Protein AF-A0A5P5ZK84-F1 (afdb_monomer_lite)

InterPro domains:
  IPR000086 NUDIX hydrolase domain [PF00293] (75-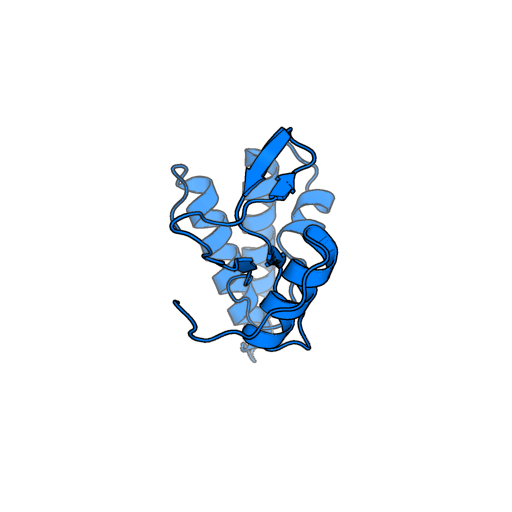124)
  IPR000086 NUDIX hydrolase domain [PS51462] (68-129)
  IPR015797 NUDIX hydrolase-like domain superfamily [SSF55811] (24-128)
  IPR059176 UDP-X diphosphatase-like, N-terminal oligomerisation domain [PF12535] (5-60)

Sequence (129 aa):
MKTNDKLIDWAIELQSLAQAGLTYGKDTFDKERYQKIREISVEMMSEKSGLPINKVKNLFCNEVGYQTPKIATRTAIFKDEKILLVKENNNRWSLPGGWCEVNLSVEENCIKETKEEAGINIKVENILT

Organism: NCBI:txid1600

Secondary structure (DSSP, 8-state):
---S-HHHHHHHHHHHHHHHHHHH---HHHHHHHHHHHHHHHHHHHHHHT--HHHHHHHHS---SS--PPPB-----EETTEE--EE-TTS-EE-S--BPPTTS-HHHHHHHHHHHHH-----------

Radius of gyration: 19.65 Å; chains: 1; bounding box: 43×31×49 Å

Foldseek 3Di:
DDDPDVLLVVLLVLLQVLLQCCAPPDDPVSVVVSVVSNLVSLVSVCVVVVNDSVVSCCVRVVDHHHDDDFDKAFDWDDDPNDTDWFQDPVRDTGGFITTDDPPDDNQRRNQVRCCVGVVDGDHDPDDDD

pLDDT: mean 95.09, std 5.36, range [56.28, 98.56]

Structure (mmCIF, N/CA/C/O backbone):
data_AF-A0A5P5ZK84-F1
#
_entry.id   AF-A0A5P5ZK84-F1
#
loop_
_atom_site.group_PDB
_atom_site.id
_atom_site.type_symbol
_atom_site.label_atom_id
_atom_site.label_alt_id
_atom_site.label_comp_id
_atom_site.label_asym_id
_atom_site.label_entity_id
_atom_site.label_seq_id
_atom_site.pdbx_PDB_ins_code
_atom_site.Cartn_x
_atom_site.Cartn_y
_atom_site.Cartn_z
_atom_site.occupancy
_atom_site.B_iso_or_equiv
_atom_site.auth_seq_id
_atom_site.auth_comp_id
_atom_site.auth_asym_id
_atom_site.auth_atom_id
_atom_site.pdbx_PDB_model_num
ATOM 1 N N . MET A 1 1 ? 6.168 -5.348 6.645 1.00 56.28 1 MET A N 1
ATOM 2 C CA . MET A 1 1 ? 7.545 -4.817 6.554 1.00 56.28 1 MET A CA 1
ATOM 3 C C . MET A 1 1 ? 7.796 -4.063 7.846 1.00 56.28 1 MET A C 1
ATOM 5 O O . MET A 1 1 ? 7.027 -3.158 8.127 1.00 56.28 1 MET A O 1
ATOM 9 N N . LYS A 1 2 ? 8.747 -4.505 8.676 1.00 67.38 2 LYS A N 1
ATOM 10 C CA . LYS A 1 2 ? 9.052 -3.801 9.928 1.00 67.38 2 LYS A CA 1
ATOM 11 C C . LYS A 1 2 ? 9.825 -2.538 9.592 1.00 67.38 2 LYS A C 1
ATOM 13 O O . LYS A 1 2 ? 10.816 -2.600 8.864 1.00 67.38 2 LYS A O 1
ATOM 18 N N . THR A 1 3 ? 9.345 -1.407 10.069 1.00 75.75 3 THR A N 1
ATOM 19 C CA . THR A 1 3 ? 10.141 -0.192 10.105 1.00 75.75 3 THR A CA 1
ATOM 20 C C . THR A 1 3 ? 11.247 -0.387 11.145 1.00 75.75 3 THR A C 1
ATOM 22 O O . THR A 1 3 ? 11.134 -1.202 12.059 1.00 75.75 3 THR A O 1
ATOM 25 N N . ASN A 1 4 ? 12.345 0.363 11.048 1.00 84.69 4 ASN A N 1
ATOM 26 C CA . ASN A 1 4 ? 13.356 0.369 12.115 1.00 84.69 4 ASN A CA 1
ATOM 27 C C . ASN A 1 4 ? 12.863 1.119 13.378 1.00 84.69 4 ASN A C 1
ATOM 29 O O . ASN A 1 4 ? 13.671 1.510 14.217 1.00 84.69 4 ASN A O 1
ATOM 33 N N . ASP A 1 5 ? 11.548 1.325 13.517 1.00 93.31 5 ASP A N 1
ATOM 34 C CA . ASP A 1 5 ? 10.904 2.065 14.591 1.00 93.31 5 ASP A CA 1
ATOM 35 C C . ASP A 1 5 ? 9.720 1.278 15.171 1.00 93.31 5 ASP A C 1
ATOM 37 O O . ASP A 1 5 ? 8.634 1.188 14.599 1.00 93.31 5 ASP A O 1
ATOM 41 N N . LYS A 1 6 ? 9.922 0.716 16.365 1.00 94.31 6 LYS A N 1
ATOM 42 C CA . LYS A 1 6 ? 8.923 -0.147 17.007 1.00 94.31 6 LYS A CA 1
ATOM 43 C C . LYS A 1 6 ? 7.590 0.553 17.284 1.00 94.31 6 LYS A C 1
ATOM 45 O O . LYS A 1 6 ? 6.563 -0.114 17.269 1.00 94.31 6 LYS A O 1
ATOM 50 N N . LEU A 1 7 ? 7.587 1.865 17.542 1.00 93.88 7 LEU A N 1
ATOM 51 C CA . LEU A 1 7 ? 6.342 2.593 17.815 1.00 93.88 7 LEU A CA 1
ATOM 52 C C . LEU A 1 7 ? 5.499 2.726 16.546 1.00 93.88 7 LEU A C 1
ATOM 54 O O . LEU A 1 7 ? 4.279 2.587 16.607 1.00 93.88 7 LEU A O 1
ATOM 58 N N . ILE A 1 8 ? 6.155 2.956 15.405 1.00 94.69 8 ILE A N 1
ATOM 59 C CA . ILE A 1 8 ? 5.501 2.991 14.093 1.00 94.69 8 ILE A CA 1
ATOM 60 C C . ILE A 1 8 ? 4.937 1.610 13.759 1.00 94.69 8 ILE A C 1
ATOM 62 O O . ILE A 1 8 ? 3.774 1.511 13.372 1.00 94.69 8 ILE A O 1
ATOM 66 N N . ASP A 1 9 ? 5.719 0.551 13.972 1.00 94.94 9 ASP A N 1
ATOM 67 C CA . ASP A 1 9 ? 5.273 -0.823 13.724 1.00 94.94 9 ASP A CA 1
ATOM 68 C C . ASP A 1 9 ? 4.026 -1.181 14.540 1.00 94.94 9 ASP A C 1
ATOM 70 O O . ASP A 1 9 ? 3.053 -1.690 13.983 1.00 94.94 9 ASP A O 1
ATOM 74 N N . TRP A 1 10 ? 4.014 -0.862 15.838 1.00 96.69 10 TRP A N 1
ATOM 75 C CA . TRP A 1 10 ? 2.848 -1.103 16.689 1.00 96.69 10 TRP A CA 1
ATOM 76 C C . TRP A 1 10 ? 1.638 -0.270 16.280 1.00 96.69 10 TRP A C 1
ATOM 78 O O . TRP A 1 10 ? 0.526 -0.788 16.282 1.00 96.69 10 TRP A O 1
ATOM 88 N N . ALA A 1 11 ? 1.825 0.998 15.906 1.00 96.75 11 ALA A N 1
ATOM 89 C CA . ALA A 1 11 ? 0.720 1.828 15.436 1.00 96.75 11 ALA A CA 1
ATOM 90 C C . ALA A 1 11 ? 0.086 1.250 14.157 1.00 96.75 11 ALA A C 1
ATOM 92 O O . ALA A 1 11 ? -1.139 1.184 14.064 1.00 96.75 11 ALA A O 1
ATOM 93 N N . ILE A 1 12 ? 0.901 0.780 13.202 1.00 95.19 12 ILE A N 1
ATOM 94 C CA . ILE A 1 12 ? 0.436 0.105 11.975 1.00 95.19 12 ILE A CA 1
ATOM 95 C C . ILE A 1 12 ? -0.333 -1.174 12.311 1.00 95.19 12 ILE A C 1
ATOM 97 O O . ILE A 1 12 ? -1.429 -1.392 11.795 1.00 95.19 12 ILE A O 1
ATOM 101 N N . GLU A 1 13 ? 0.210 -2.010 13.195 1.00 96.19 13 GLU A N 1
ATOM 102 C CA . GLU A 1 13 ? -0.426 -3.268 13.588 1.00 96.19 13 GLU A CA 1
ATOM 103 C C . GLU A 1 13 ? -1.764 -3.037 14.306 1.00 96.19 13 GLU A C 1
ATOM 105 O O . GLU A 1 13 ? -2.776 -3.638 13.939 1.00 96.19 13 GLU A O 1
ATOM 110 N N . LEU A 1 14 ? -1.808 -2.110 15.269 1.00 97.69 14 LEU A N 1
ATOM 111 C CA . LEU A 1 14 ? -3.034 -1.743 15.982 1.00 97.69 14 LEU A CA 1
ATOM 112 C C . LEU A 1 14 ? -4.102 -1.197 15.034 1.00 97.69 14 LEU A C 1
ATOM 114 O O . LEU A 1 14 ? -5.268 -1.579 15.142 1.00 97.69 14 LEU A O 1
ATOM 118 N N . GLN A 1 15 ? -3.713 -0.333 14.094 1.00 97.25 15 GLN A N 1
ATOM 119 C CA . GLN A 1 15 ? -4.640 0.217 13.112 1.00 97.25 15 GLN A CA 1
ATOM 120 C C . GLN A 1 15 ? -5.206 -0.878 12.201 1.00 97.25 15 GLN A C 1
ATOM 122 O O . GLN A 1 15 ? -6.419 -0.910 11.982 1.00 97.25 15 GLN A O 1
ATOM 127 N N . SER A 1 16 ? -4.363 -1.802 11.729 1.00 96.19 16 SER A N 1
ATOM 128 C CA . SER A 1 16 ? -4.778 -2.930 10.889 1.00 96.19 16 SER A CA 1
ATOM 129 C C . SER A 1 16 ? -5.752 -3.867 11.620 1.00 96.19 16 SER A C 1
ATOM 131 O O . SER A 1 16 ? -6.823 -4.183 11.094 1.00 96.19 16 SER A O 1
ATOM 133 N N . LEU A 1 17 ? -5.442 -4.245 12.867 1.00 97.31 17 LEU A N 1
ATOM 134 C CA . LEU A 1 17 ? -6.312 -5.086 13.700 1.00 97.31 17 LEU A CA 1
ATOM 135 C C . LEU A 1 17 ? -7.654 -4.407 13.993 1.00 97.31 17 LEU A C 1
ATOM 137 O O . LEU A 1 17 ? -8.711 -5.029 13.867 1.00 97.31 17 LEU A O 1
ATOM 141 N N . ALA A 1 18 ? -7.627 -3.120 14.342 1.00 97.56 18 ALA A N 1
ATOM 142 C CA . ALA A 1 18 ? -8.835 -2.345 14.586 1.00 97.56 18 ALA A CA 1
ATOM 143 C C . ALA A 1 18 ? -9.708 -2.232 13.329 1.00 97.56 18 ALA A C 1
ATOM 145 O O . ALA A 1 18 ? -10.923 -2.403 13.402 1.00 97.56 18 ALA A O 1
ATOM 146 N N . GLN A 1 19 ? -9.102 -1.997 12.164 1.00 97.75 19 GLN A N 1
ATOM 147 C CA . GLN A 1 19 ? -9.817 -1.914 10.891 1.00 97.75 19 GLN A CA 1
ATOM 148 C C . GLN A 1 19 ? -10.474 -3.254 10.516 1.00 97.75 19 GLN A C 1
ATOM 150 O O . GLN A 1 19 ? -11.625 -3.279 10.067 1.00 97.75 19 GLN A O 1
ATOM 155 N N . ALA A 1 20 ? -9.793 -4.376 10.764 1.00 96.94 20 ALA A N 1
ATOM 156 C CA . ALA A 1 20 ? -10.367 -5.709 10.596 1.00 96.94 20 ALA A CA 1
ATOM 157 C C . ALA A 1 20 ? -11.556 -5.948 11.543 1.00 96.94 20 ALA A C 1
ATOM 159 O O . ALA A 1 20 ? -12.611 -6.414 11.106 1.00 96.94 20 ALA A O 1
ATOM 160 N N . GLY A 1 21 ? -11.414 -5.568 12.816 1.00 97.31 21 GLY A N 1
ATOM 161 C CA . GLY A 1 21 ? -12.477 -5.656 13.817 1.00 97.31 21 GLY A CA 1
ATOM 162 C C . GLY A 1 21 ? -13.704 -4.807 13.468 1.00 97.31 21 GLY A C 1
ATOM 163 O O . GLY A 1 21 ? -14.830 -5.290 13.552 1.00 97.31 21 GLY A O 1
ATOM 164 N N . LEU A 1 22 ? -13.507 -3.577 12.986 1.00 96.50 22 LEU A N 1
ATOM 165 C CA . LEU A 1 22 ? -14.595 -2.710 12.513 1.00 96.50 22 LEU A CA 1
ATOM 166 C C . LEU A 1 22 ? -15.316 -3.275 11.282 1.00 96.50 22 LEU A C 1
ATOM 168 O O . LEU A 1 22 ? -16.511 -3.038 11.109 1.00 96.50 22 LEU A O 1
ATOM 172 N N . THR A 1 23 ? -14.597 -4.019 10.440 1.00 96.62 23 THR A N 1
ATOM 173 C CA . THR A 1 23 ? -15.140 -4.597 9.205 1.00 96.62 23 THR A CA 1
ATOM 174 C C . THR A 1 23 ? -15.953 -5.860 9.467 1.00 96.62 23 THR A C 1
ATOM 176 O O . THR A 1 23 ? -17.054 -6.001 8.940 1.00 96.62 23 THR A O 1
ATOM 179 N N . TYR A 1 24 ? -15.421 -6.786 10.268 1.00 96.06 24 TYR A N 1
ATOM 180 C CA . TYR A 1 24 ? -16.011 -8.118 10.446 1.00 96.06 24 TYR A CA 1
ATOM 181 C C . TYR A 1 24 ? -16.726 -8.315 11.784 1.00 96.06 24 TYR A C 1
ATOM 183 O O . TYR A 1 24 ? -17.559 -9.217 11.907 1.00 96.06 24 TYR A O 1
ATOM 191 N N . GLY A 1 25 ? -16.416 -7.491 12.786 1.00 94.94 25 GLY A N 1
ATOM 192 C CA . GLY A 1 25 ? -17.059 -7.532 14.093 1.00 94.94 25 GLY A CA 1
ATOM 193 C C . GLY A 1 25 ? -18.562 -7.286 13.982 1.00 94.94 25 GLY A C 1
ATOM 194 O O . GLY A 1 25 ? -19.026 -6.464 13.187 1.00 94.94 25 GLY A O 1
ATOM 195 N N . LYS A 1 26 ? -19.343 -8.016 14.781 1.00 94.56 26 LYS A N 1
ATOM 196 C CA . LYS A 1 26 ? -20.814 -7.939 14.768 1.00 94.56 26 LYS A CA 1
ATOM 197 C C . LYS A 1 26 ? -21.383 -7.265 16.012 1.00 94.56 26 LYS A C 1
ATOM 199 O O . LYS A 1 26 ? -22.397 -6.584 15.897 1.00 94.56 26 LYS A O 1
ATOM 204 N N . ASP A 1 27 ? -20.722 -7.427 17.155 1.00 97.88 27 ASP A N 1
ATOM 205 C CA . ASP A 1 27 ? -21.124 -6.826 18.425 1.00 97.88 27 ASP A CA 1
ATOM 206 C C . ASP A 1 27 ? -20.864 -5.309 18.444 1.00 97.88 27 ASP A C 1
ATOM 208 O O . ASP A 1 27 ? -19.845 -4.826 17.943 1.00 97.88 27 ASP A O 1
ATOM 212 N N . THR A 1 28 ? -21.810 -4.542 18.990 1.00 96.69 28 THR A N 1
ATOM 213 C CA . THR A 1 28 ? -21.736 -3.074 19.024 1.00 96.69 28 THR A CA 1
ATOM 214 C C . THR A 1 28 ? -20.683 -2.569 20.002 1.00 96.69 28 THR A C 1
ATOM 216 O O . THR A 1 28 ? -19.993 -1.601 19.691 1.00 96.69 28 THR A O 1
ATOM 219 N N . PHE A 1 29 ? -20.505 -3.238 21.142 1.00 97.69 29 PHE A N 1
ATOM 220 C CA . PHE A 1 29 ? -19.511 -2.851 22.139 1.00 97.69 29 PHE A CA 1
ATOM 221 C C . PHE A 1 29 ? -18.094 -3.164 21.655 1.00 97.69 29 PHE A C 1
ATOM 223 O O . PHE A 1 29 ? -17.176 -2.371 21.863 1.00 97.69 29 PHE A O 1
ATOM 230 N N . ASP A 1 30 ? -17.902 -4.276 20.947 1.00 97.88 30 ASP A N 1
ATOM 231 C CA . ASP A 1 30 ? -16.614 -4.575 20.321 1.00 97.88 30 ASP A CA 1
ATOM 232 C C . ASP A 1 30 ? -16.276 -3.567 19.217 1.00 97.88 30 ASP A C 1
ATOM 234 O O . ASP A 1 30 ? -15.134 -3.115 19.131 1.00 97.88 30 ASP A O 1
ATOM 238 N N . LYS A 1 31 ? -17.259 -3.123 18.420 1.00 97.56 31 LYS A N 1
ATOM 239 C CA . LYS A 1 31 ? -17.046 -2.047 17.434 1.00 97.56 31 LYS A CA 1
ATOM 240 C C . LYS A 1 31 ? -16.582 -0.744 18.076 1.00 97.56 31 LYS A C 1
ATOM 242 O O . LYS A 1 31 ? -15.663 -0.119 17.549 1.00 97.56 31 LYS A O 1
ATOM 247 N N . GLU A 1 32 ? -17.154 -0.353 19.213 1.00 98.25 32 GLU A N 1
ATOM 248 C CA . GLU A 1 32 ? -16.688 0.816 19.972 1.00 98.25 32 GLU A CA 1
ATOM 249 C C . GLU A 1 32 ? -15.233 0.648 20.433 1.00 98.25 32 GLU A C 1
ATOM 251 O O . GLU A 1 32 ? -14.423 1.569 20.302 1.00 98.25 32 GLU A O 1
ATOM 256 N N . ARG A 1 33 ? -14.859 -0.550 20.900 1.00 98.56 33 ARG A N 1
ATOM 257 C CA . ARG A 1 33 ? -13.475 -0.856 21.301 1.00 98.56 33 ARG A CA 1
ATOM 258 C C . ARG A 1 33 ? -12.516 -0.796 20.119 1.00 98.56 33 ARG A C 1
ATOM 260 O O . ARG A 1 33 ? -11.458 -0.181 20.236 1.00 98.56 33 ARG A O 1
ATOM 267 N N . TYR A 1 34 ? -12.876 -1.376 18.975 1.00 98.25 34 TYR A N 1
ATOM 268 C CA . TYR A 1 34 ? -12.056 -1.290 17.766 1.00 98.25 34 TYR A CA 1
ATOM 269 C C . TYR A 1 34 ? -11.911 0.154 17.286 1.00 98.25 34 TYR A C 1
ATOM 271 O O . TYR A 1 34 ? -10.808 0.573 16.940 1.00 98.25 34 TYR A O 1
ATOM 279 N N . GLN A 1 35 ? -12.983 0.948 17.336 1.00 97.56 35 GLN A N 1
ATOM 280 C CA . GLN A 1 35 ? -12.920 2.371 17.012 1.00 97.56 35 GLN A CA 1
ATOM 281 C C . GLN A 1 35 ? -11.947 3.107 17.943 1.00 97.56 35 GLN A C 1
ATOM 283 O O . GLN A 1 35 ? -11.104 3.870 17.467 1.00 97.56 35 GLN A O 1
ATOM 288 N N . LYS A 1 36 ? -11.975 2.808 19.248 1.00 98.31 36 LYS A N 1
ATOM 289 C CA . LYS A 1 36 ? -11.039 3.407 20.202 1.00 98.31 36 LYS A CA 1
ATOM 290 C C . LYS A 1 36 ? -9.586 2.988 19.957 1.00 98.31 36 LYS A C 1
ATOM 292 O O . LYS A 1 36 ? -8.696 3.834 20.016 1.00 98.31 36 LYS A O 1
ATOM 297 N N . ILE A 1 37 ? -9.329 1.715 19.647 1.00 98.31 37 ILE A N 1
ATOM 298 C CA . ILE A 1 37 ? -7.980 1.231 19.296 1.00 98.31 37 ILE A CA 1
ATOM 299 C C . ILE A 1 37 ? -7.466 1.954 18.042 1.00 98.31 37 ILE A C 1
ATOM 301 O O . ILE A 1 37 ? -6.319 2.406 18.012 1.00 98.31 37 ILE A O 1
ATOM 305 N N . ARG A 1 38 ? -8.323 2.126 17.028 1.00 97.38 38 ARG A N 1
ATOM 306 C CA . ARG A 1 38 ? -7.990 2.874 15.810 1.00 97.38 38 ARG A CA 1
ATOM 307 C C . ARG A 1 38 ? -7.620 4.324 16.122 1.00 97.38 38 ARG A C 1
ATOM 309 O O . ARG A 1 38 ? -6.638 4.823 15.586 1.00 97.38 38 ARG A O 1
ATOM 316 N N . GLU A 1 39 ? -8.350 4.997 17.003 1.00 97.69 39 GLU A N 1
ATOM 317 C CA . GLU A 1 39 ? -8.032 6.371 17.420 1.00 97.69 39 GLU A CA 1
ATOM 318 C C . GLU A 1 39 ? -6.680 6.473 18.129 1.00 97.69 39 GLU A C 1
ATOM 320 O O . GLU A 1 39 ? -5.874 7.327 17.767 1.00 97.69 39 GLU A O 1
ATOM 325 N N . ILE A 1 40 ? -6.383 5.550 19.048 1.00 98.19 40 ILE A N 1
ATOM 326 C CA . ILE A 1 40 ? -5.083 5.498 19.737 1.00 98.19 40 ILE A CA 1
ATOM 327 C C . ILE A 1 40 ? -3.942 5.326 18.724 1.00 98.19 40 ILE A C 1
ATOM 329 O O . ILE A 1 40 ? -2.925 6.009 18.814 1.00 98.19 40 ILE A O 1
ATOM 333 N N . SER A 1 41 ? -4.114 4.470 17.713 1.00 97.94 41 SER A N 1
ATOM 334 C CA . SER A 1 41 ? -3.093 4.292 16.669 1.00 97.94 41 SER A CA 1
ATOM 335 C C . SER A 1 41 ? -2.820 5.577 15.867 1.00 97.94 41 SER A C 1
ATOM 337 O O . SER A 1 41 ? -1.680 5.844 15.481 1.00 97.94 41 SER A O 1
ATOM 339 N N . VAL A 1 42 ? -3.848 6.410 15.659 1.00 97.50 42 VAL A N 1
ATOM 340 C CA . VAL A 1 42 ? -3.723 7.717 14.999 1.00 97.50 42 VAL A CA 1
ATOM 341 C C . VAL A 1 42 ? -2.994 8.709 15.901 1.00 97.50 42 VAL A C 1
ATOM 343 O O . VAL A 1 42 ? -2.119 9.420 15.413 1.00 97.50 42 VAL A O 1
ATOM 346 N N . GLU A 1 43 ? -3.310 8.742 17.197 1.00 97.75 43 GLU A N 1
ATOM 347 C CA . GLU A 1 43 ? -2.607 9.572 18.186 1.00 97.75 43 GLU A CA 1
ATOM 348 C C . GLU A 1 43 ? -1.112 9.225 18.224 1.00 97.75 43 GLU A C 1
ATOM 350 O O . GLU A 1 43 ? -0.274 10.110 18.062 1.00 97.75 43 GLU A O 1
ATOM 355 N N . MET A 1 44 ? -0.768 7.932 18.302 1.00 97.44 44 MET A N 1
ATOM 356 C CA . MET A 1 44 ? 0.624 7.460 18.261 1.00 97.44 44 MET A CA 1
ATOM 357 C C . MET A 1 44 ? 1.373 7.970 17.022 1.00 97.44 44 MET A C 1
ATOM 359 O O . MET A 1 44 ? 2.507 8.440 17.118 1.00 97.44 44 MET A O 1
ATOM 363 N N . MET A 1 45 ? 0.738 7.895 15.850 1.00 96.50 45 MET A N 1
ATOM 364 C CA . MET A 1 45 ? 1.340 8.337 14.593 1.00 96.50 45 MET A CA 1
ATOM 365 C C . MET A 1 45 ? 1.417 9.870 14.488 1.00 96.50 45 MET A C 1
ATOM 367 O O . MET A 1 45 ? 2.376 10.405 13.926 1.00 96.50 45 MET A O 1
ATOM 371 N N . SER A 1 46 ? 0.441 10.590 15.045 1.00 97.06 46 SER A N 1
ATOM 372 C CA . SER A 1 46 ? 0.433 12.056 15.139 1.00 97.06 46 SER A CA 1
ATOM 373 C C . SER A 1 46 ? 1.602 12.556 15.977 1.00 97.06 46 SER A C 1
ATOM 375 O O . SER A 1 46 ? 2.389 13.364 15.487 1.00 97.06 46 SER A O 1
ATOM 377 N N . GLU A 1 47 ? 1.772 12.005 17.179 1.00 95.88 47 GLU A N 1
ATOM 378 C CA . GLU A 1 47 ? 2.886 12.329 18.073 1.00 95.88 47 GLU A CA 1
ATOM 379 C C . GLU A 1 47 ? 4.234 12.006 17.423 1.00 95.88 47 GLU A C 1
ATOM 381 O O . GLU A 1 47 ? 5.165 12.809 17.448 1.00 95.88 47 GLU A O 1
ATOM 386 N N . LYS A 1 48 ? 4.338 10.847 16.761 1.00 94.62 48 LYS A N 1
ATOM 387 C CA . LYS A 1 48 ? 5.593 10.417 16.141 1.00 94.62 48 LYS A CA 1
ATOM 388 C C . LYS A 1 48 ? 6.004 11.258 14.930 1.00 94.62 48 LYS A C 1
ATOM 390 O O . LYS A 1 48 ? 7.196 11.471 14.712 1.00 94.62 48 LYS A O 1
ATOM 395 N N . SER A 1 49 ? 5.039 11.682 14.117 1.00 93.75 49 SER A N 1
ATOM 396 C CA . SER A 1 49 ? 5.290 12.413 12.867 1.00 93.75 49 SER A CA 1
ATOM 397 C C . SER A 1 49 ? 5.300 13.935 13.033 1.00 93.75 49 SER A C 1
ATOM 399 O O . SER A 1 49 ? 5.756 14.634 12.129 1.00 93.75 49 SER A O 1
ATOM 401 N N . GLY A 1 50 ? 4.768 14.460 14.143 1.00 94.62 50 GLY A N 1
ATOM 402 C CA . GLY A 1 50 ? 4.540 15.895 14.342 1.00 94.62 50 GLY A CA 1
ATOM 403 C C . GLY A 1 50 ? 3.457 16.481 13.426 1.00 94.62 50 GLY A C 1
ATOM 404 O O . GLY A 1 50 ? 3.298 17.700 13.349 1.00 94.62 50 GLY A O 1
ATOM 405 N N . LEU A 1 51 ? 2.719 15.639 12.695 1.00 96.00 51 LEU A N 1
ATOM 406 C CA . LEU A 1 51 ? 1.623 16.075 11.837 1.00 96.00 51 LEU A CA 1
ATOM 407 C C . LEU A 1 51 ? 0.337 16.256 12.656 1.00 96.00 51 LEU A C 1
ATOM 409 O O . LEU A 1 51 ? 0.123 15.523 13.620 1.00 96.00 51 LEU A O 1
ATOM 413 N N . PRO A 1 52 ? -0.572 17.165 12.252 1.00 97.38 52 PRO A N 1
ATOM 414 C CA . PRO A 1 52 ? -1.868 17.308 12.907 1.00 97.38 52 PRO A CA 1
ATOM 415 C C . PRO A 1 52 ? -2.693 16.017 12.853 1.00 97.38 52 PRO A C 1
ATOM 417 O O . PRO A 1 52 ? -2.786 15.385 11.796 1.00 97.38 52 PRO A O 1
ATOM 420 N N . ILE A 1 53 ? -3.385 15.696 13.949 1.00 96.12 53 ILE A N 1
ATOM 421 C CA . ILE A 1 53 ? -4.150 14.449 14.101 1.00 96.12 53 ILE A CA 1
ATOM 422 C C . ILE A 1 53 ? -5.155 14.211 12.965 1.00 96.12 53 ILE A C 1
ATOM 424 O O . ILE A 1 53 ? -5.252 13.106 12.440 1.00 96.12 53 ILE A O 1
ATOM 428 N N . ASN A 1 54 ? -5.838 15.262 12.498 1.00 95.38 54 ASN A N 1
ATOM 429 C CA . ASN A 1 54 ? -6.792 15.167 11.388 1.00 95.38 54 ASN A CA 1
ATOM 430 C C . ASN A 1 54 ? -6.112 14.780 10.068 1.00 95.38 54 ASN A C 1
ATOM 432 O O . ASN A 1 54 ? -6.669 14.018 9.281 1.00 95.38 54 ASN A O 1
ATOM 436 N N . LYS A 1 55 ? -4.889 15.270 9.830 1.00 95.44 55 LYS A N 1
ATOM 437 C CA . LYS A 1 55 ? -4.113 14.920 8.637 1.00 95.44 55 LYS A CA 1
ATOM 438 C C . LYS A 1 55 ? -3.665 13.463 8.698 1.00 95.44 55 LYS A C 1
ATOM 440 O O . LYS A 1 55 ? -3.793 12.755 7.705 1.00 95.44 55 LYS A O 1
ATOM 445 N N . VAL A 1 56 ? -3.194 13.011 9.860 1.00 95.81 56 VAL A N 1
ATOM 446 C CA . VAL A 1 56 ? -2.821 11.607 10.073 1.00 95.81 56 VAL A CA 1
ATOM 447 C C . VAL A 1 56 ? -4.031 10.702 9.902 1.00 95.81 56 VAL A C 1
ATOM 449 O O . VAL A 1 56 ? -3.962 9.761 9.121 1.00 95.81 56 VAL A O 1
ATOM 452 N N . LYS A 1 57 ? -5.167 11.023 10.530 1.00 94.31 57 LYS A N 1
ATOM 453 C CA . LYS A 1 57 ? -6.418 10.267 10.387 1.00 94.31 57 LYS A CA 1
ATOM 454 C C . LYS A 1 57 ? -6.813 10.100 8.917 1.00 94.31 57 LYS A C 1
ATOM 456 O O . LYS A 1 57 ? -7.089 8.986 8.484 1.00 94.31 57 LYS A O 1
ATOM 461 N N . ASN A 1 58 ? -6.764 11.176 8.135 1.00 93.06 58 ASN A N 1
ATOM 462 C CA . ASN A 1 58 ? -7.141 11.149 6.720 1.00 93.06 58 ASN A CA 1
ATOM 463 C C . ASN A 1 58 ? -6.165 10.381 5.818 1.00 93.06 58 ASN A C 1
ATOM 465 O O . ASN A 1 58 ? -6.550 9.993 4.723 1.00 93.06 58 ASN A O 1
ATOM 469 N N . LEU A 1 59 ? -4.909 10.186 6.224 1.00 92.31 59 LEU A N 1
ATOM 470 C CA . LEU A 1 59 ? -3.921 9.440 5.434 1.00 92.31 59 LEU A CA 1
ATOM 471 C C . LEU A 1 59 ? -3.811 7.979 5.875 1.00 92.31 59 LEU A C 1
ATOM 473 O O . LEU A 1 59 ? -3.674 7.089 5.044 1.00 92.31 59 LEU A O 1
ATOM 477 N N . PHE A 1 60 ? -3.860 7.749 7.182 1.00 91.56 60 PHE A N 1
ATOM 478 C CA . PHE A 1 60 ? -3.576 6.470 7.821 1.00 91.56 60 PHE A CA 1
ATOM 479 C C . PHE A 1 60 ? -4.827 5.609 8.010 1.00 91.5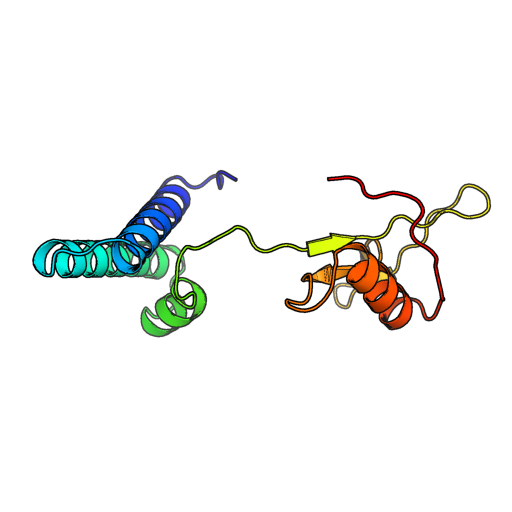6 60 PHE A C 1
ATOM 481 O O . PHE A 1 60 ? -4.752 4.390 8.059 1.00 91.56 60 PHE A O 1
ATOM 488 N N . CYS A 1 61 ? -5.995 6.243 8.107 1.00 91.50 61 CYS A N 1
ATOM 489 C CA . CYS A 1 61 ? -7.278 5.594 8.348 1.00 91.50 61 CYS A CA 1
ATOM 490 C C . CYS A 1 61 ? -8.263 5.850 7.196 1.00 91.50 61 CYS A C 1
ATOM 492 O O . CYS A 1 61 ? -9.458 5.971 7.447 1.00 91.50 61 CYS A O 1
ATOM 494 N N . ASN A 1 62 ? -7.794 5.952 5.951 1.00 89.75 62 ASN A N 1
ATOM 495 C CA . ASN A 1 62 ? -8.654 6.239 4.794 1.00 89.75 62 ASN A CA 1
ATOM 496 C C . ASN A 1 62 ? -9.307 5.013 4.147 1.00 89.75 62 ASN A C 1
ATOM 498 O O . ASN A 1 62 ? -10.181 5.177 3.300 1.00 89.75 62 ASN A O 1
ATOM 502 N N . GLU A 1 63 ? -8.909 3.804 4.530 1.00 85.62 63 GLU A N 1
ATOM 503 C CA . GLU A 1 63 ? -9.485 2.585 3.974 1.00 85.62 63 GLU A CA 1
ATOM 504 C C . 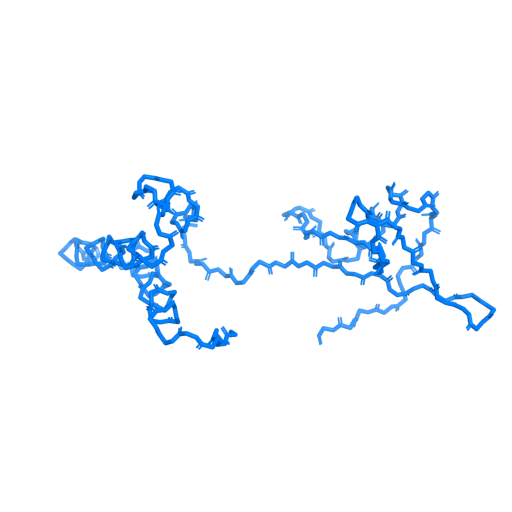GLU A 1 63 ? -10.778 2.185 4.702 1.00 85.62 63 GLU A C 1
ATOM 506 O O . GLU A 1 63 ? -10.946 2.387 5.911 1.00 85.62 63 GLU A O 1
ATOM 511 N N . VAL A 1 64 ? -11.707 1.616 3.933 1.00 86.31 64 VAL A N 1
ATOM 512 C CA . VAL A 1 64 ? -12.944 0.989 4.410 1.00 86.31 64 VAL A CA 1
ATOM 513 C C . VAL A 1 64 ? -12.876 -0.491 4.055 1.00 86.31 64 VAL A C 1
ATOM 515 O O . VAL A 1 64 ? -12.365 -0.851 2.997 1.00 86.31 64 VAL A O 1
ATOM 518 N N . GLY A 1 65 ? -13.401 -1.351 4.926 1.00 91.38 65 GLY A N 1
ATOM 519 C CA . GLY A 1 65 ? -13.241 -2.796 4.789 1.00 91.38 65 GLY A CA 1
ATOM 520 C C . GLY A 1 65 ? -11.907 -3.285 5.352 1.00 91.38 65 GLY A C 1
ATOM 521 O O . GLY A 1 65 ? -11.256 -2.585 6.131 1.00 91.38 65 GLY A O 1
ATOM 522 N N . TYR A 1 66 ? -11.518 -4.507 4.993 1.00 89.75 66 TYR A N 1
ATOM 523 C CA . TYR A 1 66 ? -10.266 -5.097 5.453 1.00 89.75 66 TYR A CA 1
ATOM 524 C C . TYR A 1 66 ? -9.088 -4.509 4.680 1.00 89.75 66 TYR A C 1
ATOM 526 O O . TYR A 1 66 ? -9.060 -4.556 3.454 1.00 89.75 66 TYR A O 1
ATOM 534 N N . GLN A 1 67 ? -8.116 -3.977 5.409 1.00 89.44 67 GLN A N 1
ATOM 535 C CA . GLN A 1 67 ? -6.941 -3.355 4.820 1.00 89.44 67 GLN A CA 1
ATOM 536 C C . GLN A 1 67 ? -5.970 -4.400 4.277 1.00 89.44 67 GLN A C 1
ATOM 538 O O . GLN A 1 67 ? -5.614 -5.360 4.963 1.00 89.44 67 GLN A O 1
ATOM 543 N N . THR A 1 68 ? -5.493 -4.171 3.059 1.00 91.06 68 THR A N 1
ATOM 544 C CA . THR A 1 68 ? -4.495 -5.011 2.393 1.00 91.06 68 THR A CA 1
ATOM 545 C C . THR A 1 68 ? -3.265 -4.183 2.027 1.00 91.06 68 THR A C 1
ATOM 547 O O . THR A 1 68 ? -3.351 -2.957 1.923 1.00 91.06 68 THR A O 1
ATOM 550 N N . PRO A 1 69 ? -2.100 -4.813 1.792 1.00 90.06 69 PRO A N 1
ATOM 551 C CA . PRO A 1 69 ? -0.976 -4.112 1.186 1.00 90.06 69 PRO A CA 1
ATOM 552 C C . PRO A 1 69 ? -1.390 -3.441 -0.129 1.00 90.06 69 PRO A C 1
ATOM 554 O O . PRO A 1 69 ? -2.123 -4.026 -0.929 1.00 90.06 69 PRO A O 1
ATOM 557 N N . LYS A 1 70 ? -0.907 -2.217 -0.362 1.00 92.31 70 LYS A N 1
ATOM 558 C CA . LYS A 1 70 ? -1.047 -1.558 -1.665 1.00 92.31 70 LYS A CA 1
ATOM 559 C C . LYS A 1 70 ? -0.116 -2.229 -2.673 1.00 92.31 70 LYS A C 1
ATOM 561 O O . LYS A 1 70 ? 1.008 -2.587 -2.325 1.00 92.31 70 LYS A O 1
ATOM 566 N N . ILE A 1 71 ? -0.577 -2.371 -3.911 1.00 94.56 71 ILE A N 1
ATOM 567 C CA . ILE A 1 71 ? 0.161 -3.051 -4.980 1.00 94.56 71 ILE A CA 1
ATOM 568 C C . ILE A 1 71 ? 0.769 -2.004 -5.911 1.00 94.56 71 ILE A C 1
ATOM 570 O O . ILE A 1 71 ? 0.091 -1.069 -6.335 1.00 94.56 71 ILE A O 1
ATOM 574 N N . ALA A 1 72 ? 2.044 -2.179 -6.242 1.00 95.50 72 ALA A N 1
ATOM 575 C CA . ALA A 1 72 ? 2.733 -1.430 -7.283 1.00 95.50 72 ALA A CA 1
ATOM 576 C C . ALA A 1 72 ? 3.348 -2.411 -8.284 1.00 95.50 72 ALA A C 1
ATOM 578 O O . ALA A 1 72 ? 3.730 -3.521 -7.914 1.00 95.50 72 ALA A O 1
ATOM 579 N N . THR A 1 73 ? 3.441 -1.995 -9.542 1.00 96.38 73 THR A N 1
ATOM 580 C CA . THR A 1 73 ? 3.996 -2.793 -10.639 1.00 96.38 73 THR A CA 1
ATOM 581 C C . THR A 1 73 ? 5.239 -2.117 -11.206 1.00 96.38 73 THR A C 1
ATOM 583 O O . THR A 1 73 ? 5.394 -0.893 -11.140 1.00 96.38 73 THR A O 1
ATOM 586 N N . ARG A 1 74 ? 6.175 -2.921 -11.713 1.00 97.38 74 ARG A N 1
ATOM 587 C CA . ARG A 1 74 ? 7.394 -2.465 -12.387 1.00 97.38 74 ARG A CA 1
ATOM 588 C C . ARG A 1 74 ? 7.693 -3.405 -13.543 1.00 97.38 74 ARG A C 1
ATOM 590 O O . ARG A 1 74 ? 7.645 -4.620 -13.364 1.00 97.38 74 ARG A O 1
ATOM 597 N N . THR A 1 75 ? 8.040 -2.848 -14.697 1.00 97.88 75 THR A N 1
ATOM 598 C CA . THR A 1 75 ? 8.251 -3.631 -15.917 1.00 97.88 75 THR A CA 1
ATOM 599 C C . THR A 1 75 ? 9.733 -3.688 -16.267 1.00 97.88 75 THR A C 1
ATOM 601 O O . THR A 1 75 ? 10.349 -2.672 -16.581 1.00 97.88 75 THR A O 1
ATOM 604 N N . ALA A 1 76 ? 10.317 -4.885 -16.240 1.00 97.56 76 ALA A N 1
ATOM 605 C CA . ALA A 1 76 ? 11.676 -5.115 -16.721 1.00 97.56 76 ALA A CA 1
ATOM 606 C C . ALA A 1 76 ? 11.649 -5.439 -18.221 1.00 97.56 76 ALA A C 1
ATOM 608 O O . ALA A 1 76 ? 11.106 -6.463 -18.626 1.00 97.56 76 ALA A O 1
ATOM 609 N N . ILE A 1 77 ? 12.221 -4.558 -19.046 1.00 97.38 77 ILE A N 1
ATOM 610 C CA . ILE A 1 77 ? 12.180 -4.662 -20.512 1.00 97.38 77 ILE A CA 1
ATOM 611 C C . ILE A 1 77 ? 13.609 -4.706 -21.031 1.00 97.38 77 ILE A C 1
ATOM 613 O O . ILE A 1 77 ? 14.371 -3.765 -20.797 1.00 97.38 77 ILE A O 1
ATOM 617 N N . PHE A 1 78 ? 13.955 -5.774 -21.751 1.00 96.94 78 PHE A N 1
ATOM 618 C CA . PHE A 1 78 ? 15.306 -6.008 -22.253 1.00 96.94 78 PHE A CA 1
ATOM 619 C C . PHE A 1 78 ? 15.380 -5.926 -23.776 1.00 96.94 78 PHE A C 1
ATOM 621 O O . PHE A 1 78 ? 14.512 -6.435 -24.483 1.00 96.94 78 PHE A O 1
ATOM 628 N N . LYS A 1 79 ? 16.449 -5.307 -24.281 1.00 95.69 79 LYS A N 1
ATOM 629 C CA . LYS A 1 79 ? 16.811 -5.295 -25.701 1.00 95.69 79 LYS A CA 1
ATOM 630 C C . LYS A 1 79 ? 18.322 -5.133 -25.842 1.00 95.69 79 LYS A C 1
ATOM 632 O O . LYS A 1 79 ? 18.890 -4.256 -25.200 1.00 95.69 79 LYS A O 1
ATOM 637 N N . ASP A 1 80 ? 18.959 -5.949 -26.681 1.00 96.94 80 ASP A N 1
ATOM 638 C CA . ASP A 1 80 ? 20.404 -5.885 -26.964 1.00 96.94 80 ASP A CA 1
ATOM 639 C C . ASP A 1 80 ? 21.266 -5.841 -25.680 1.00 96.94 80 ASP A C 1
ATOM 641 O O . ASP A 1 80 ? 22.116 -4.966 -25.520 1.00 96.94 80 ASP A O 1
ATOM 645 N N . GLU A 1 81 ? 20.977 -6.742 -24.729 1.00 96.69 81 GLU A N 1
ATOM 646 C CA . GLU A 1 81 ? 21.624 -6.836 -23.400 1.00 96.69 81 GLU A CA 1
ATOM 647 C C . GLU A 1 81 ? 21.493 -5.584 -22.509 1.00 96.69 81 GLU A C 1
ATOM 649 O O . GLU A 1 81 ? 22.200 -5.426 -21.514 1.00 96.69 81 GLU A O 1
ATOM 654 N N . LYS A 1 82 ? 20.558 -4.687 -22.829 1.00 97.62 82 LYS A N 1
ATOM 655 C CA . LYS A 1 82 ? 20.258 -3.480 -22.050 1.00 97.62 82 LYS A CA 1
ATOM 656 C C . LYS A 1 82 ? 18.853 -3.547 -21.479 1.00 97.62 82 LYS A C 1
ATOM 658 O O . LYS A 1 82 ? 17.973 -4.172 -22.065 1.00 97.62 82 LYS A O 1
ATOM 663 N N . ILE A 1 83 ? 18.646 -2.858 -20.359 1.00 97.81 83 ILE A N 1
ATOM 664 C CA . ILE A 1 83 ? 17.339 -2.701 -19.716 1.00 97.81 83 ILE A CA 1
ATOM 665 C C . ILE A 1 83 ? 16.816 -1.275 -19.897 1.00 97.81 83 ILE A C 1
ATOM 667 O O . ILE A 1 83 ? 17.585 -0.313 -19.831 1.00 97.81 83 ILE A O 1
ATOM 671 N N . LEU A 1 84 ? 15.512 -1.136 -20.132 1.00 97.88 84 LEU A N 1
ATOM 672 C CA . LEU A 1 84 ? 14.857 0.167 -20.192 1.00 97.88 84 LEU A CA 1
ATOM 673 C C . LEU A 1 84 ? 14.702 0.759 -18.788 1.00 97.88 84 LEU A C 1
ATOM 675 O O . LEU A 1 84 ? 14.195 0.103 -17.880 1.00 97.88 84 LEU A O 1
ATOM 679 N N . LEU A 1 85 ? 15.085 2.025 -18.647 1.00 98.31 85 LEU A N 1
ATOM 680 C CA . LEU A 1 85 ? 14.836 2.834 -17.461 1.00 98.31 85 LEU A CA 1
ATOM 681 C C . LEU A 1 85 ? 14.169 4.145 -17.872 1.00 98.31 85 LEU A C 1
ATOM 683 O O . LEU A 1 85 ? 14.446 4.675 -18.951 1.00 98.31 85 LEU A O 1
ATOM 687 N N . VAL A 1 86 ? 13.344 4.688 -16.986 1.00 97.56 86 VAL A N 1
ATOM 688 C CA . VAL A 1 86 ? 12.746 6.022 -17.106 1.00 97.56 86 VAL A CA 1
ATOM 689 C C . VAL A 1 86 ? 13.347 6.944 -16.052 1.00 97.56 86 VAL A C 1
ATOM 691 O O . VAL A 1 86 ? 13.794 6.489 -14.996 1.00 97.56 86 VAL A O 1
ATOM 694 N N . LYS A 1 87 ? 13.432 8.240 -16.365 1.00 97.06 87 LYS A N 1
ATOM 695 C CA . LYS A 1 87 ? 13.975 9.246 -15.450 1.00 97.06 87 LYS A CA 1
ATOM 696 C C . LYS A 1 87 ? 12.831 9.970 -14.751 1.00 97.06 87 LYS A C 1
ATOM 698 O O . LYS A 1 87 ? 12.057 10.675 -15.387 1.00 97.06 87 LYS A O 1
ATOM 703 N N . GLU A 1 88 ? 12.781 9.818 -13.440 1.00 94.06 88 GLU A N 1
ATOM 704 C CA . GLU A 1 88 ? 11.750 10.368 -12.564 1.00 94.06 88 GLU A CA 1
ATOM 705 C C . GLU A 1 88 ? 11.966 11.867 -12.298 1.00 94.06 88 GLU A C 1
ATOM 707 O O . GLU A 1 88 ? 13.078 12.396 -12.424 1.00 94.06 88 GLU A O 1
ATOM 712 N N . ASN A 1 89 ? 10.931 12.546 -11.793 1.00 92.19 89 ASN A N 1
ATOM 713 C CA . ASN A 1 89 ? 10.990 13.968 -11.407 1.00 92.19 89 ASN A CA 1
ATOM 714 C C . ASN A 1 89 ? 12.072 14.282 -10.355 1.00 92.19 89 ASN A C 1
ATOM 716 O O . ASN A 1 89 ? 12.540 15.414 -10.248 1.00 92.19 89 ASN A O 1
ATOM 720 N N . ASN A 1 90 ? 12.504 13.282 -9.582 1.00 93.31 90 ASN A N 1
ATOM 721 C CA . ASN A 1 90 ? 13.594 13.406 -8.610 1.00 93.31 90 ASN A CA 1
ATOM 722 C C . ASN A 1 90 ? 14.999 13.223 -9.231 1.00 93.31 90 ASN A C 1
ATOM 724 O O . ASN A 1 90 ? 15.979 13.086 -8.497 1.00 93.31 90 ASN A O 1
ATOM 728 N N . ASN A 1 91 ? 15.103 13.209 -10.564 1.00 94.94 91 ASN A N 1
ATOM 729 C CA . ASN A 1 91 ? 16.320 12.981 -11.345 1.00 94.94 91 ASN A CA 1
ATOM 730 C C . ASN A 1 91 ? 16.987 11.604 -11.172 1.00 94.94 91 ASN A C 1
ATOM 732 O O . ASN A 1 91 ? 18.134 11.434 -11.592 1.00 94.94 91 ASN A O 1
ATOM 736 N N . ARG A 1 92 ? 16.295 10.617 -10.594 1.00 97.50 92 ARG A N 1
ATOM 737 C CA . ARG A 1 92 ? 16.765 9.226 -10.502 1.00 97.50 92 ARG A CA 1
ATOM 738 C C . ARG A 1 92 ? 16.146 8.367 -11.601 1.00 97.50 92 ARG A C 1
ATOM 740 O O . ARG A 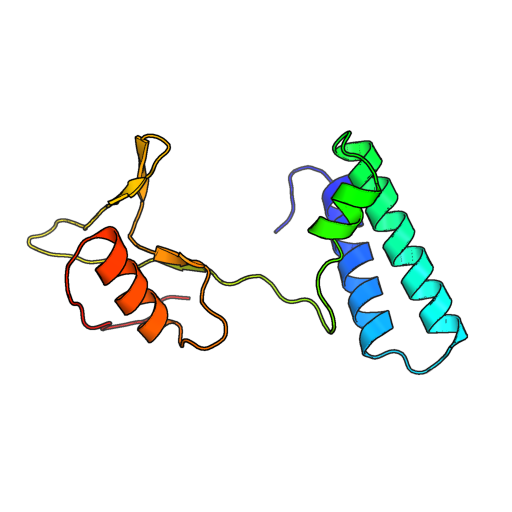1 92 ? 15.197 8.782 -12.257 1.00 97.50 92 ARG A O 1
ATOM 747 N N . TRP A 1 93 ? 16.712 7.180 -11.791 1.00 97.75 93 TRP A N 1
ATOM 748 C CA . TRP A 1 93 ? 16.244 6.207 -12.771 1.00 97.75 93 TRP A CA 1
ATOM 749 C C . TRP A 1 93 ? 15.523 5.049 -12.086 1.00 97.75 93 TRP A C 1
ATOM 751 O O . TRP A 1 93 ? 15.962 4.580 -11.033 1.00 97.75 93 TRP A O 1
ATOM 761 N N . SER A 1 94 ? 14.443 4.587 -12.700 1.00 97.44 94 SER A N 1
ATOM 762 C CA . SER A 1 94 ? 13.614 3.469 -12.247 1.00 97.44 94 SER A CA 1
ATOM 763 C C . SER A 1 94 ? 13.197 2.613 -13.447 1.00 97.44 94 SER A C 1
ATOM 765 O O . SER A 1 94 ? 13.308 3.032 -14.601 1.00 97.44 94 SER A O 1
ATOM 767 N N . LEU A 1 95 ? 12.742 1.387 -13.179 1.00 97.69 95 LEU A N 1
ATOM 768 C CA . LEU A 1 95 ? 11.955 0.645 -14.164 1.00 97.69 95 LEU A CA 1
ATOM 769 C C . LEU A 1 95 ? 10.616 1.364 -14.372 1.00 97.69 95 LEU A C 1
ATOM 771 O O . LEU A 1 95 ? 10.072 1.846 -13.372 1.00 97.69 95 LEU A O 1
ATOM 775 N N . PRO A 1 96 ? 10.063 1.365 -15.599 1.00 97.62 96 PRO A N 1
ATOM 776 C CA . PRO A 1 96 ? 8.728 1.891 -15.835 1.00 97.62 96 PRO A CA 1
ATOM 777 C C . PRO A 1 96 ? 7.692 1.241 -14.918 1.00 97.62 96 PRO A C 1
ATOM 779 O O . PRO A 1 96 ? 7.738 0.021 -14.701 1.00 97.62 96 PRO A O 1
ATOM 782 N N . GLY A 1 97 ? 6.756 2.026 -14.392 1.00 96.81 97 GLY A N 1
ATOM 783 C CA . GLY A 1 97 ? 5.648 1.503 -13.599 1.00 96.81 97 GLY A CA 1
ATOM 784 C C . GLY A 1 97 ? 5.114 2.446 -12.528 1.00 96.81 97 GLY A C 1
ATOM 785 O O . GLY A 1 97 ? 5.771 3.379 -12.070 1.00 96.81 97 GLY A O 1
ATOM 786 N N . GLY A 1 98 ? 4.004 2.036 -11.919 1.00 95.94 98 GLY A N 1
ATOM 787 C CA . GLY A 1 98 ? 3.307 2.821 -10.906 1.00 95.94 98 GLY A CA 1
ATOM 788 C C . GLY A 1 98 ? 2.535 1.972 -9.904 1.00 95.94 98 GLY A C 1
ATOM 789 O O . GLY A 1 98 ? 2.766 0.769 -9.749 1.00 95.94 98 GLY A O 1
ATOM 790 N N . TRP A 1 99 ? 1.609 2.621 -9.203 1.00 97.06 99 TRP A N 1
ATOM 791 C CA . TRP A 1 99 ? 0.571 1.924 -8.445 1.00 97.06 99 TRP A CA 1
ATOM 792 C C . TRP A 1 99 ? -0.273 1.070 -9.395 1.00 97.06 99 TRP A C 1
ATOM 794 O O . TRP A 1 99 ? -0.501 1.460 -10.535 1.00 97.06 99 TRP A O 1
ATOM 804 N N . CYS A 1 100 ? -0.727 -0.095 -8.934 1.00 96.81 100 CYS A N 1
ATOM 805 C CA . CYS A 1 100 ? -1.665 -0.899 -9.710 1.00 96.81 100 CYS A CA 1
ATOM 806 C C . CYS A 1 100 ? -3.060 -0.279 -9.613 1.00 96.81 100 CYS A C 1
ATOM 808 O O . CYS A 1 100 ? -3.595 -0.136 -8.509 1.00 96.81 100 CYS A O 1
ATOM 810 N N . GLU A 1 101 ? -3.642 0.091 -10.749 1.00 96.06 101 GLU A N 1
ATOM 811 C CA . GLU A 1 101 ? -5.009 0.594 -10.805 1.00 96.06 101 GLU A CA 1
ATOM 812 C C . GLU A 1 101 ? -6.009 -0.495 -10.402 1.00 96.06 101 GLU A C 1
ATOM 814 O O . GLU A 1 101 ? -5.829 -1.679 -10.682 1.00 96.06 101 GLU A O 1
ATOM 819 N N . VAL A 1 102 ? -7.085 -0.085 -9.725 1.00 93.88 102 VAL A N 1
ATOM 820 C CA . VAL A 1 102 ? -8.062 -0.996 -9.098 1.00 93.88 102 VAL A CA 1
ATOM 821 C C . VAL A 1 102 ? -8.761 -1.905 -10.115 1.00 93.88 102 VAL A C 1
ATOM 823 O O . VAL A 1 102 ? -9.163 -3.016 -9.783 1.00 93.88 102 VAL A O 1
ATOM 826 N N . ASN A 1 103 ? -8.934 -1.426 -11.342 1.00 96.00 103 ASN A N 1
ATOM 827 C CA . ASN A 1 103 ? -9.669 -2.089 -12.416 1.00 96.00 103 ASN A CA 1
ATOM 828 C C . ASN A 1 103 ? -8.758 -2.692 -13.492 1.00 96.00 103 ASN A C 1
ATOM 830 O O . ASN A 1 103 ? -9.270 -3.074 -14.542 1.00 96.00 103 ASN A O 1
ATOM 834 N N . LEU A 1 104 ? -7.447 -2.759 -13.248 1.00 97.25 104 LEU A N 1
ATOM 835 C CA . LEU A 1 104 ? -6.485 -3.362 -14.163 1.00 97.25 104 LEU A CA 1
ATOM 836 C C . LEU A 1 104 ? -5.852 -4.596 -13.527 1.00 97.25 104 LEU A C 1
ATOM 838 O O . LEU A 1 104 ? -5.518 -4.619 -12.340 1.00 97.25 104 LEU A O 1
ATOM 842 N N . SER A 1 105 ? -5.647 -5.628 -14.338 1.00 96.44 105 SER A N 1
ATOM 843 C CA . SER A 1 105 ? -4.723 -6.700 -13.986 1.00 96.44 105 SER A CA 1
ATOM 844 C C . SER A 1 105 ? -3.288 -6.167 -13.891 1.00 96.44 105 SER A C 1
ATOM 846 O O . SER A 1 105 ? -2.945 -5.119 -14.443 1.00 96.44 105 SER A O 1
ATOM 848 N N . VAL A 1 106 ? -2.414 -6.927 -13.225 1.00 96.19 106 VAL A N 1
ATOM 849 C CA . VAL A 1 106 ? -0.975 -6.614 -13.143 1.00 96.19 106 VAL A CA 1
ATOM 850 C C . VAL A 1 106 ? -0.365 -6.434 -14.538 1.00 96.19 106 VAL A C 1
ATOM 852 O O . VAL A 1 106 ? 0.409 -5.505 -14.750 1.00 96.19 106 VAL A O 1
ATOM 855 N N . GLU A 1 107 ? -0.739 -7.287 -15.494 1.00 97.06 107 GLU A N 1
ATOM 856 C CA . GLU A 1 107 ? -0.267 -7.204 -16.879 1.00 97.06 107 GLU A CA 1
ATOM 857 C C . GLU A 1 107 ? -0.742 -5.921 -17.573 1.00 97.06 107 GLU A C 1
ATOM 859 O O . GLU A 1 107 ? 0.079 -5.184 -18.123 1.00 97.06 107 GLU A O 1
ATOM 864 N N . GLU A 1 108 ? -2.043 -5.621 -17.518 1.00 97.88 108 GLU A N 1
ATOM 865 C CA . GLU A 1 108 ? -2.609 -4.416 -18.139 1.00 97.88 108 GLU A CA 1
ATOM 866 C C . GLU A 1 108 ? -1.985 -3.143 -17.563 1.00 97.88 108 GLU A C 1
ATOM 868 O O . GLU A 1 108 ? -1.659 -2.220 -18.313 1.00 97.88 108 GLU A O 1
ATOM 873 N N . ASN A 1 109 ? -1.749 -3.113 -16.249 1.00 98.06 109 ASN A N 1
ATOM 874 C CA . ASN A 1 109 ? -1.111 -1.982 -15.590 1.00 98.06 109 ASN A CA 1
ATOM 875 C C . ASN A 1 109 ? 0.346 -1.805 -16.047 1.00 98.06 109 ASN A C 1
ATOM 877 O O . ASN A 1 109 ? 0.754 -0.693 -16.370 1.00 98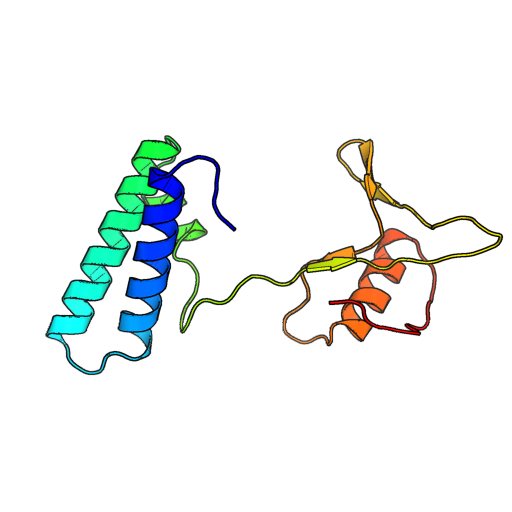.06 109 ASN A O 1
ATOM 881 N N . CYS A 1 110 ? 1.124 -2.890 -16.149 1.00 97.62 110 CYS A N 1
ATOM 882 C CA . CYS A 1 110 ? 2.490 -2.843 -16.683 1.00 97.62 110 CYS A CA 1
ATOM 883 C C . CYS A 1 110 ? 2.535 -2.294 -18.120 1.00 97.62 110 CYS A C 1
ATOM 885 O O . CYS A 1 110 ? 3.407 -1.482 -18.446 1.00 97.62 110 CYS A O 1
ATOM 887 N N . ILE A 1 111 ? 1.598 -2.720 -18.977 1.00 98.06 111 ILE A N 1
ATOM 888 C CA . ILE A 1 111 ? 1.489 -2.251 -20.366 1.00 98.06 111 ILE A CA 1
ATOM 889 C C . ILE A 1 111 ? 1.144 -0.759 -20.402 1.00 98.06 111 ILE A C 1
ATOM 891 O O . ILE A 1 111 ? 1.811 -0.001 -21.110 1.00 98.06 111 ILE A O 1
ATOM 895 N N . LYS A 1 112 ? 0.137 -0.335 -19.626 1.00 98.12 112 LYS A N 1
ATOM 896 C CA . LYS A 1 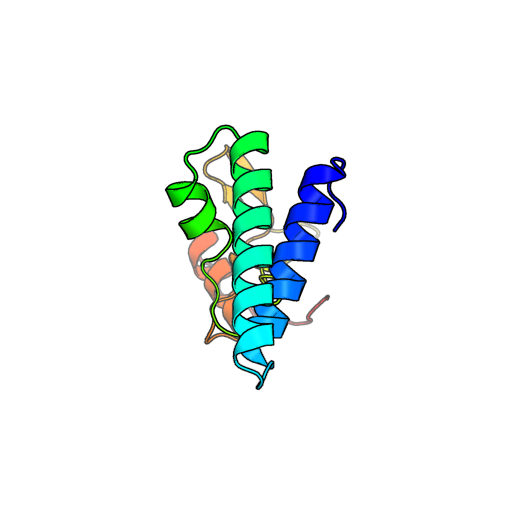112 ? -0.294 1.064 -19.527 1.00 98.12 112 LYS A CA 1
ATOM 897 C C . LYS A 1 112 ? 0.845 1.975 -19.069 1.00 98.12 112 LYS A C 1
ATOM 899 O O . LYS A 1 112 ? 1.196 2.905 -19.789 1.00 98.12 112 LYS A O 1
ATOM 904 N N . GLU A 1 113 ? 1.452 1.684 -17.921 1.00 97.88 113 GLU A N 1
ATOM 905 C CA . GLU A 1 113 ? 2.502 2.528 -17.334 1.00 97.88 113 GLU A CA 1
ATOM 906 C C . GLU A 1 113 ? 3.721 2.629 -18.261 1.00 97.88 113 GLU A C 1
ATOM 908 O O . GLU A 1 113 ? 4.234 3.714 -18.521 1.00 97.88 113 GLU A O 1
ATOM 913 N N . THR A 1 114 ? 4.141 1.509 -18.863 1.00 97.94 114 THR A N 1
ATOM 914 C CA . THR A 1 114 ? 5.240 1.521 -19.842 1.00 97.94 114 THR A CA 1
ATOM 915 C C . THR A 1 114 ? 4.913 2.413 -21.041 1.00 97.94 114 THR A C 1
ATOM 917 O O . THR A 1 114 ? 5.781 3.135 -21.544 1.00 97.94 114 THR A O 1
ATOM 920 N N . LYS A 1 115 ? 3.664 2.373 -21.515 1.00 98.06 115 LYS A N 1
ATOM 921 C CA . LYS A 1 115 ? 3.226 3.204 -22.633 1.00 98.06 115 LYS A CA 1
ATOM 922 C C . LYS A 1 115 ? 3.234 4.688 -22.274 1.00 98.06 115 LYS A C 1
ATOM 924 O O . LYS A 1 115 ? 3.669 5.490 -23.098 1.00 98.06 115 LYS A O 1
ATOM 929 N N . GLU A 1 116 ? 2.768 5.041 -21.084 1.00 97.44 116 GLU A N 1
ATOM 930 C CA . GLU A 1 116 ? 2.686 6.423 -20.605 1.00 97.44 116 GLU A CA 1
ATOM 931 C C . GLU A 1 116 ? 4.072 7.027 -20.342 1.00 97.44 116 GLU A C 1
ATOM 933 O O . GLU A 1 116 ? 4.340 8.149 -20.769 1.00 97.44 116 GLU A O 1
ATOM 938 N N . GLU A 1 117 ? 4.976 6.276 -19.710 1.00 97.62 117 GLU A N 1
ATOM 939 C CA . GLU A 1 117 ? 6.278 6.798 -19.276 1.00 97.62 117 GLU A CA 1
ATOM 940 C C . GLU A 1 117 ? 7.367 6.707 -20.352 1.00 97.62 117 GLU A C 1
ATOM 942 O O . GLU A 1 117 ? 8.245 7.569 -20.427 1.00 97.62 117 GLU A O 1
ATOM 947 N N . ALA A 1 118 ? 7.330 5.670 -21.196 1.00 96.81 118 ALA A N 1
ATOM 948 C CA . ALA A 1 118 ? 8.363 5.414 -22.203 1.00 96.81 118 ALA A CA 1
ATOM 949 C C . ALA A 1 118 ? 7.858 5.483 -23.654 1.00 96.81 118 ALA A C 1
ATOM 951 O O . ALA A 1 118 ? 8.657 5.395 -24.588 1.00 96.81 118 ALA A O 1
ATOM 952 N N . GLY A 1 119 ? 6.548 5.626 -23.882 1.00 97.38 119 GLY A N 1
ATOM 953 C CA . GLY A 1 119 ? 5.959 5.785 -25.217 1.00 97.38 119 GLY A CA 1
ATOM 954 C C . GLY A 1 119 ? 5.882 4.507 -26.063 1.00 97.38 119 GLY A C 1
ATOM 955 O O . GLY A 1 119 ? 5.344 4.536 -27.177 1.00 97.38 119 GLY A O 1
ATOM 956 N N . ILE A 1 120 ? 6.366 3.369 -25.560 1.00 96.50 120 ILE A N 1
ATOM 957 C CA . ILE A 1 120 ? 6.471 2.113 -26.316 1.00 96.50 120 ILE A CA 1
ATOM 958 C C . ILE A 1 120 ? 5.323 1.149 -26.009 1.00 96.50 120 ILE A C 1
ATOM 960 O O . ILE A 1 120 ? 4.782 1.132 -24.910 1.00 96.50 120 ILE A O 1
ATOM 964 N N . ASN A 1 121 ? 4.954 0.333 -26.997 1.00 97.31 121 ASN A N 1
ATOM 965 C CA . ASN A 1 121 ? 4.024 -0.777 -26.797 1.00 97.31 121 ASN A CA 1
ATOM 966 C C . ASN A 1 121 ? 4.826 -2.037 -26.465 1.00 97.31 121 ASN A C 1
ATOM 968 O O . ASN A 1 121 ? 5.829 -2.313 -27.125 1.00 97.31 121 ASN A O 1
ATOM 972 N N . ILE A 1 122 ? 4.361 -2.805 -25.487 1.00 96.81 122 ILE A N 1
ATOM 973 C CA . ILE A 1 122 ? 4.998 -4.049 -25.052 1.00 96.81 122 ILE A CA 1
ATOM 974 C C . ILE A 1 122 ? 3.985 -5.191 -25.019 1.00 96.81 122 ILE A C 1
ATOM 976 O O . ILE A 1 122 ? 2.776 -4.969 -25.055 1.00 96.81 122 ILE A O 1
ATOM 980 N N . LYS A 1 123 ? 4.501 -6.412 -24.903 1.00 96.75 123 LYS A N 1
ATOM 981 C CA . LYS A 1 123 ? 3.751 -7.592 -24.485 1.00 96.75 123 LYS A CA 1
ATOM 982 C C . LYS A 1 123 ? 4.438 -8.147 -23.242 1.00 96.75 123 LYS A C 1
ATOM 984 O O . LYS A 1 123 ? 5.661 -8.273 -23.244 1.00 96.75 123 LYS A O 1
ATOM 989 N N . VAL A 1 124 ? 3.678 -8.449 -22.194 1.00 96.75 124 VAL A N 1
ATOM 990 C CA . VAL A 1 124 ? 4.232 -9.065 -20.985 1.00 96.75 124 VAL A CA 1
ATOM 991 C C . VAL A 1 124 ? 4.428 -10.554 -21.254 1.00 96.75 124 VAL A C 1
ATOM 993 O O . VAL A 1 124 ? 3.503 -11.250 -21.662 1.00 96.75 124 VAL A O 1
ATOM 996 N N . GLU A 1 125 ? 5.655 -11.040 -21.082 1.00 96.25 125 GLU A N 1
ATOM 997 C CA . GLU A 1 125 ? 5.974 -12.459 -21.286 1.00 96.25 125 GLU A CA 1
ATOM 998 C C . GLU A 1 125 ? 5.840 -13.275 -20.001 1.00 96.25 125 GLU A C 1
ATOM 1000 O O . GLU A 1 125 ? 5.513 -14.459 -20.052 1.00 96.25 125 GLU A O 1
ATOM 1005 N N . ASN A 1 126 ? 6.107 -12.654 -18.850 1.00 96.31 126 ASN A N 1
ATOM 1006 C CA . ASN A 1 126 ? 6.071 -13.319 -17.557 1.00 96.31 126 ASN A CA 1
ATOM 1007 C C . ASN A 1 126 ? 5.810 -12.319 -16.420 1.00 96.31 126 ASN A C 1
ATOM 1009 O O . ASN A 1 126 ? 6.148 -11.140 -16.537 1.00 96.31 126 ASN A O 1
ATOM 1013 N N . ILE A 1 127 ? 5.251 -12.807 -15.311 1.00 94.75 127 ILE A N 1
ATOM 1014 C CA . ILE A 1 127 ? 5.021 -12.033 -14.085 1.00 94.75 127 ILE A CA 1
ATOM 1015 C C . ILE A 1 127 ? 5.886 -12.627 -12.973 1.00 94.75 127 ILE A C 1
ATOM 1017 O O . ILE A 1 127 ? 5.832 -13.824 -12.701 1.00 94.75 127 ILE A O 1
ATOM 1021 N N . LEU A 1 128 ? 6.675 -11.772 -12.323 1.00 92.06 128 LEU A N 1
ATOM 1022 C CA . LEU A 1 128 ? 7.493 -12.116 -11.162 1.00 92.06 128 LEU A CA 1
ATOM 1023 C C . LEU A 1 128 ? 6.876 -11.440 -9.932 1.00 92.06 128 LEU A C 1
ATOM 1025 O O . LEU A 1 128 ? 6.654 -10.229 -9.959 1.00 92.06 128 LEU A O 1
ATOM 1029 N N . THR A 1 129 ? 6.581 -12.216 -8.888 1.00 84.00 129 THR A N 1
ATOM 1030 C CA . THR A 1 129 ? 5.913 -11.759 -7.653 1.00 84.00 129 THR A CA 1
ATOM 1031 C C . THR A 1 129 ? 6.788 -11.945 -6.431 1.00 84.00 129 THR A C 1
ATOM 1033 O O . THR A 1 129 ? 7.389 -13.040 -6.336 1.00 84.00 129 THR A O 1
#